Protein AF-A0A9E4LGR1-F1 (afdb_monomer)

Solvent-accessible surface area (backbone atoms only — not comparable to full-atom values): 6798 Å² total; per-residue (Å²): 139,88,66,100,56,75,42,82,87,77,66,43,72,43,82,74,57,92,79,42,51,74,74,37,72,34,49,77,89,37,69,45,76,58,44,99,43,90,96,48,75,57,102,74,43,55,73,42,70,34,47,78,22,26,37,26,35,36,32,76,54,94,96,46,70,49,79,48,68,36,47,68,55,35,79,37,72,41,78,46,78,51,99,92,46,75,50,53,37,17,50,62,18,87,78,15,70,40,26,60,59,54,52,49,55,51,52,51,64,64,74,108

Structure (mmCIF, N/CA/C/O backbone):
data_AF-A0A9E4LGR1-F1
#
_entry.id   AF-A0A9E4LGR1-F1
#
loop_
_atom_site.group_PDB
_atom_site.id
_atom_site.type_symbol
_atom_site.label_atom_id
_atom_site.label_alt_id
_atom_site.label_comp_id
_atom_site.label_asym_id
_atom_site.label_entity_id
_atom_site.label_seq_id
_atom_site.pdbx_PDB_ins_code
_atom_site.Cartn_x
_atom_site.Cartn_y
_atom_site.Cartn_z
_atom_site.occupancy
_atom_site.B_iso_or_equiv
_atom_site.auth_seq_id
_atom_site.auth_comp_id
_atom_site.auth_asym_id
_atom_site.auth_atom_id
_atom_site.pdbx_PDB_model_num
ATOM 1 N N . MET A 1 1 ? -7.206 10.913 8.933 1.00 50.84 1 MET A N 1
ATOM 2 C CA . MET A 1 1 ? -6.442 10.559 7.715 1.00 50.84 1 MET A CA 1
ATOM 3 C C . MET A 1 1 ? -6.818 11.508 6.583 1.00 50.84 1 MET A C 1
ATOM 5 O O . MET A 1 1 ? -7.869 11.333 5.983 1.00 50.84 1 MET A O 1
ATOM 9 N N . ARG A 1 2 ? -6.007 12.535 6.312 1.00 48.03 2 ARG A N 1
ATOM 10 C CA . ARG A 1 2 ? -6.122 13.346 5.090 1.00 48.03 2 ARG A CA 1
ATOM 11 C C . ARG A 1 2 ? -4.715 13.433 4.496 1.00 48.03 2 ARG A C 1
ATOM 13 O O . ARG A 1 2 ? -3.835 14.037 5.097 1.00 48.03 2 ARG A O 1
ATOM 20 N N . SER A 1 3 ? -4.494 12.713 3.404 1.00 57.88 3 SER A N 1
ATOM 21 C CA . SER A 1 3 ? -3.273 12.754 2.600 1.00 57.88 3 SER A CA 1
ATOM 22 C C . SER A 1 3 ? -3.703 13.239 1.224 1.00 57.88 3 SER A C 1
ATOM 24 O O . SER A 1 3 ? -4.625 12.658 0.655 1.00 57.88 3 SER A O 1
ATOM 26 N N . ASP A 1 4 ? -3.100 14.316 0.724 1.00 74.62 4 ASP A N 1
ATOM 27 C CA . ASP A 1 4 ? -3.551 14.965 -0.515 1.00 74.62 4 ASP A CA 1
ATOM 28 C C . ASP A 1 4 ? -3.328 14.075 -1.755 1.00 74.62 4 ASP A C 1
ATOM 30 O O . ASP A 1 4 ? -4.022 14.220 -2.756 1.00 74.62 4 ASP A O 1
ATOM 34 N N . SER A 1 5 ? -2.421 13.093 -1.660 1.00 87.69 5 SER A N 1
ATOM 35 C CA . SER A 1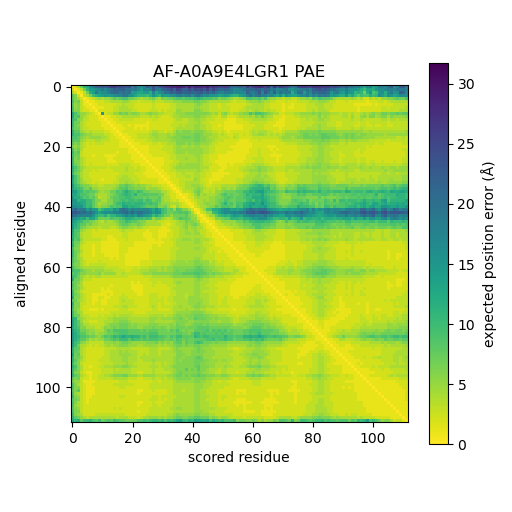 5 ? -2.286 11.957 -2.582 1.00 87.69 5 SER A CA 1
ATOM 36 C C . SER A 1 5 ? -1.347 10.905 -1.985 1.00 87.69 5 SER A C 1
ATOM 38 O O . SER A 1 5 ? -0.343 11.271 -1.379 1.00 87.69 5 SER A O 1
ATOM 40 N N . ILE A 1 6 ? -1.606 9.614 -2.190 1.00 91.69 6 ILE A N 1
ATOM 41 C CA . ILE A 1 6 ? -0.663 8.524 -1.872 1.00 91.69 6 ILE A CA 1
ATOM 42 C C . ILE A 1 6 ? -0.174 7.872 -3.164 1.00 91.69 6 ILE A C 1
ATOM 44 O O . ILE A 1 6 ? -0.875 7.908 -4.175 1.00 91.69 6 ILE A O 1
ATOM 48 N N . TYR A 1 7 ? 1.023 7.289 -3.137 1.00 94.00 7 TYR A N 1
ATOM 49 C CA . TYR A 1 7 ? 1.625 6.658 -4.307 1.00 94.00 7 TYR A CA 1
ATOM 50 C C . T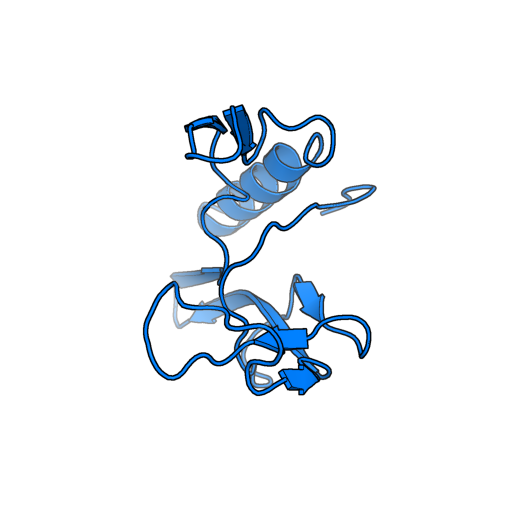YR A 1 7 ? 1.965 5.200 -4.026 1.00 94.00 7 TYR A C 1
ATOM 52 O O . TYR A 1 7 ? 2.631 4.883 -3.039 1.00 94.00 7 TYR A O 1
ATOM 60 N N . SER A 1 8 ? 1.520 4.325 -4.917 1.00 93.69 8 SER A N 1
ATOM 61 C CA . SER A 1 8 ? 1.894 2.916 -4.926 1.00 93.69 8 SER A CA 1
ATOM 62 C C . SER A 1 8 ? 2.826 2.625 -6.098 1.00 93.69 8 SER A C 1
ATOM 64 O O . SER A 1 8 ? 2.975 3.445 -7.003 1.00 93.69 8 SER A O 1
ATOM 66 N N . PHE A 1 9 ? 3.487 1.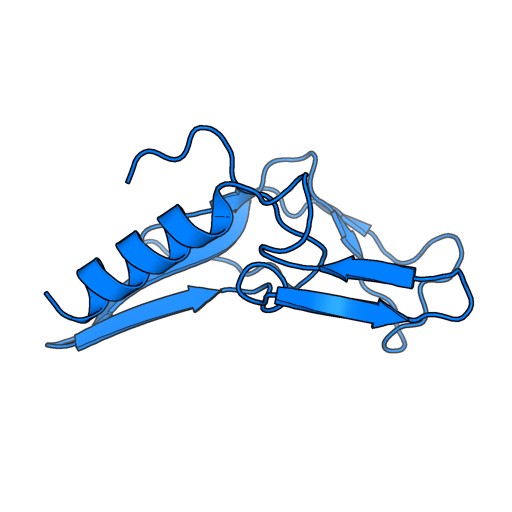476 -6.057 1.00 91.88 9 PHE A N 1
ATOM 67 C CA . PHE A 1 9 ? 4.488 1.083 -7.039 1.00 91.88 9 PHE A CA 1
ATOM 68 C C . PHE A 1 9 ? 3.948 -0.066 -7.889 1.00 91.88 9 PHE A C 1
ATOM 70 O O . PHE A 1 9 ? 3.577 0.133 -9.041 1.00 91.88 9 PHE A O 1
ATOM 77 N N . THR A 1 10 ? 3.875 -1.250 -7.299 1.00 88.00 10 THR A N 1
ATOM 78 C CA . THR A 1 10 ? 3.451 -2.507 -7.911 1.00 88.00 10 THR A CA 1
ATOM 79 C C . THR A 1 10 ? 2.584 -3.255 -6.898 1.00 88.00 10 THR A C 1
ATOM 81 O O . THR A 1 10 ? 1.487 -2.798 -6.578 1.00 88.00 10 THR A O 1
ATOM 84 N N . GLY A 1 11 ? 3.105 -4.345 -6.337 1.00 92.06 11 GLY A N 1
ATOM 85 C CA . GLY A 1 11 ? 2.518 -5.078 -5.239 1.00 92.06 11 GLY A CA 1
ATOM 86 C C . GLY A 1 11 ? 1.372 -5.962 -5.691 1.00 92.06 11 GLY A C 1
ATOM 87 O O . GLY A 1 11 ? 1.189 -6.263 -6.869 1.00 92.06 11 GLY A O 1
ATOM 88 N N . GLN A 1 12 ? 0.616 -6.397 -4.701 1.00 93.88 12 GLN A N 1
ATOM 89 C CA . GLN A 1 12 ? -0.546 -7.246 -4.847 1.00 93.88 12 GLN A CA 1
ATOM 90 C C . GLN A 1 12 ? -1.801 -6.442 -4.528 1.00 93.88 12 GLN A C 1
ATOM 92 O O . GLN A 1 12 ? -1.781 -5.501 -3.730 1.00 93.88 12 GLN A O 1
ATOM 97 N N . ALA A 1 13 ? -2.895 -6.842 -5.152 1.00 95.56 13 ALA A N 1
ATOM 98 C CA . ALA A 1 13 ? -4.234 -6.436 -4.778 1.00 95.56 13 ALA A CA 1
ATOM 99 C C . ALA A 1 13 ? -4.969 -7.656 -4.215 1.00 95.56 13 ALA A C 1
ATOM 101 O O . ALA A 1 13 ? -4.602 -8.798 -4.494 1.00 95.56 13 ALA A O 1
ATOM 102 N N . PHE A 1 14 ? -5.982 -7.414 -3.396 1.00 96.12 14 PHE A N 1
ATOM 103 C CA . PHE A 1 14 ? -6.780 -8.458 -2.771 1.00 96.12 14 PHE A CA 1
ATOM 104 C C . PHE A 1 14 ? -8.241 -8.035 -2.663 1.00 96.12 14 PHE A C 1
ATOM 106 O O . PHE A 1 14 ? -8.568 -6.851 -2.541 1.00 96.12 14 PHE A O 1
ATOM 113 N N . GLU A 1 15 ? -9.125 -9.025 -2.684 1.00 95.62 15 GLU A N 1
ATOM 114 C CA . GLU A 1 15 ? -10.536 -8.826 -2.385 1.00 95.62 15 GLU A CA 1
ATOM 115 C C . GLU A 1 15 ? -10.730 -8.529 -0.898 1.0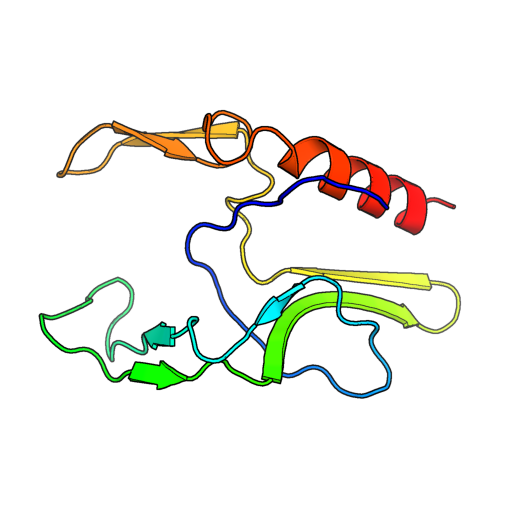0 95.62 15 GLU A C 1
ATOM 117 O O . GLU A 1 15 ? -10.087 -9.115 -0.022 1.00 95.62 15 GLU A O 1
ATOM 122 N N . VAL A 1 16 ? -11.638 -7.602 -0.611 1.00 94.88 16 VAL A N 1
ATOM 123 C CA . VAL A 1 16 ? -11.950 -7.158 0.746 1.00 94.88 16 VAL A CA 1
ATOM 124 C C . VAL A 1 16 ? -13.423 -7.422 0.999 1.00 94.88 16 VAL A C 1
ATOM 126 O O . VAL A 1 16 ? -14.269 -6.957 0.244 1.00 94.88 16 VAL A O 1
ATOM 129 N N . ASN A 1 17 ? -13.732 -8.171 2.058 1.00 93.38 17 ASN A N 1
ATOM 130 C CA . ASN A 1 17 ? -15.112 -8.361 2.502 1.00 93.38 17 ASN A CA 1
ATOM 131 C C . ASN A 1 17 ? -15.556 -7.245 3.461 1.00 93.38 17 ASN A C 1
ATOM 133 O O . ASN A 1 17 ? -14.733 -6.489 3.979 1.00 93.38 17 ASN A O 1
ATOM 137 N N . ASP A 1 18 ? -16.854 -7.200 3.764 1.00 94.25 18 ASP A N 1
ATOM 138 C CA . ASP A 1 18 ? -17.480 -6.143 4.576 1.00 94.25 18 ASP A CA 1
ATOM 139 C C . ASP A 1 18 ? -16.937 -6.026 6.008 1.00 94.25 18 ASP A C 1
ATOM 141 O O . ASP A 1 18 ? -17.184 -5.037 6.698 1.00 94.25 18 ASP A O 1
ATOM 145 N N . ALA A 1 19 ? -16.189 -7.023 6.486 1.00 95.50 19 ALA A N 1
ATOM 146 C CA . ALA A 1 19 ? -15.588 -6.969 7.811 1.00 95.50 19 ALA A CA 1
ATOM 147 C C . ALA A 1 19 ? -14.350 -6.056 7.871 1.00 95.50 19 ALA A C 1
ATOM 149 O O . ALA A 1 19 ? -13.882 -5.731 8.963 1.00 95.50 19 ALA A O 1
ATOM 150 N N . PHE A 1 20 ? -13.804 -5.667 6.719 1.00 96.62 20 PHE A N 1
ATOM 151 C CA . PHE A 1 20 ? -12.643 -4.799 6.597 1.00 96.62 20 PHE A CA 1
ATOM 152 C C . PHE A 1 20 ? -13.039 -3.437 6.035 1.00 96.62 20 PHE A C 1
ATOM 154 O O . PHE A 1 20 ? -13.769 -3.319 5.054 1.00 96.62 20 PHE A O 1
ATOM 161 N N . ARG A 1 21 ? -12.473 -2.381 6.615 1.00 96.62 21 ARG A N 1
ATOM 162 C CA . ARG A 1 21 ? -12.537 -1.047 6.029 1.00 96.62 21 ARG A CA 1
ATOM 163 C C . ARG A 1 21 ? -11.457 -0.925 4.960 1.00 96.62 21 ARG A C 1
ATOM 165 O O . ARG A 1 21 ? -10.264 -0.968 5.265 1.00 96.62 21 ARG A O 1
ATOM 172 N N . ASN A 1 22 ? -11.886 -0.718 3.720 1.00 95.81 22 ASN A N 1
ATOM 173 C CA . ASN A 1 22 ? -10.997 -0.459 2.593 1.00 95.81 22 ASN A CA 1
ATOM 174 C C . ASN A 1 22 ? -10.345 0.933 2.727 1.00 95.81 22 ASN A C 1
ATOM 176 O O . ASN A 1 22 ? -11.031 1.929 2.968 1.00 95.81 22 ASN A O 1
ATOM 180 N N . ILE A 1 23 ? -9.018 0.997 2.612 1.00 95.62 23 ILE A N 1
ATOM 181 C CA . ILE A 1 23 ? -8.217 2.228 2.691 1.00 95.62 23 ILE A CA 1
ATOM 182 C C . ILE A 1 23 ? -7.708 2.653 1.313 1.00 95.62 23 ILE A C 1
ATOM 184 O O . ILE A 1 23 ? -7.591 3.851 1.059 1.00 95.62 23 ILE A O 1
ATOM 188 N N . MET A 1 24 ? -7.432 1.697 0.425 1.00 94.88 24 MET A N 1
ATOM 189 C CA . MET A 1 24 ? -6.959 1.961 -0.934 1.00 94.88 24 MET A CA 1
ATOM 190 C C . MET A 1 24 ? -7.731 1.106 -1.953 1.00 94.88 24 MET A C 1
ATOM 192 O O . MET A 1 24 ? -7.192 0.109 -2.440 1.00 94.88 24 MET A O 1
ATOM 196 N N . PRO A 1 25 ? -9.000 1.458 -2.246 1.00 95.44 25 PRO A N 1
ATOM 197 C CA . PRO A 1 25 ? -9.777 0.798 -3.288 1.00 95.44 25 PRO A CA 1
ATOM 198 C C . PRO A 1 25 ? -9.175 1.080 -4.664 1.00 95.44 25 PRO A C 1
ATOM 200 O O . PRO A 1 25 ? -8.690 2.185 -4.923 1.00 95.44 25 PRO A O 1
ATOM 203 N N . LEU A 1 26 ? -9.236 0.085 -5.540 1.00 95.38 26 LEU A N 1
ATOM 204 C CA . LEU A 1 26 ? -8.752 0.173 -6.911 1.00 95.38 26 LEU A CA 1
ATOM 205 C C . LEU A 1 26 ? -9.941 0.296 -7.876 1.00 95.38 26 LEU A C 1
ATOM 207 O O . LEU A 1 26 ? -10.954 -0.388 -7.718 1.00 95.38 26 LEU A O 1
ATOM 211 N N . ASP A 1 27 ? -9.820 1.200 -8.849 1.00 94.69 27 ASP A N 1
ATOM 212 C CA . ASP A 1 27 ? -10.789 1.408 -9.933 1.00 94.69 27 ASP A CA 1
ATOM 213 C C . ASP A 1 27 ? -10.348 0.691 -11.224 1.00 94.69 27 ASP A C 1
ATOM 215 O O . ASP A 1 27 ? -9.320 0.007 -11.260 1.00 94.69 27 ASP A O 1
ATOM 219 N N . GLU A 1 28 ? -11.107 0.846 -12.312 1.00 93.50 28 GLU A N 1
ATOM 220 C CA . GLU A 1 28 ? -10.797 0.206 -1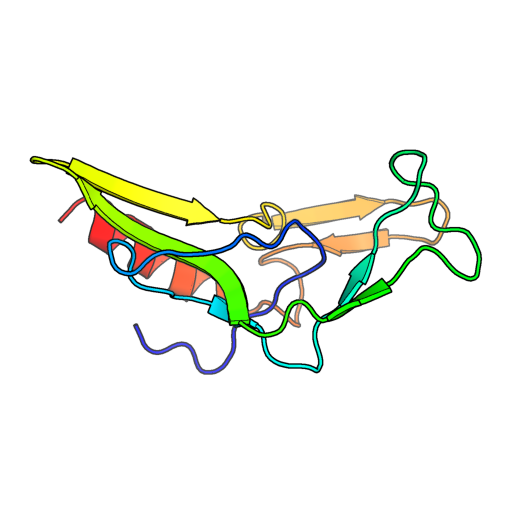3.596 1.00 93.50 28 GLU A CA 1
ATOM 221 C C . GLU A 1 28 ? -9.449 0.604 -14.224 1.00 93.50 28 GLU A C 1
ATOM 223 O O . GLU A 1 28 ? -9.004 -0.058 -15.164 1.00 93.50 28 GLU A O 1
ATOM 228 N N . LYS A 1 29 ? -8.774 1.650 -13.724 1.00 93.56 29 LYS A N 1
ATOM 229 C CA . LYS A 1 29 ? -7.456 2.072 -14.226 1.00 93.56 29 LYS A CA 1
ATOM 230 C C . LYS A 1 29 ? -6.329 1.183 -13.706 1.00 93.56 29 LYS A C 1
ATOM 232 O O . LYS A 1 29 ? -5.219 1.246 -14.235 1.00 93.56 29 LYS A O 1
ATOM 237 N N . TRP A 1 30 ? -6.599 0.370 -12.687 1.00 94.38 30 TRP A N 1
ATOM 238 C CA . TRP A 1 30 ? -5.640 -0.564 -12.111 1.00 94.38 30 TRP A CA 1
ATOM 239 C C . TRP A 1 30 ? -5.792 -1.949 -12.732 1.00 94.38 30 TRP A C 1
ATOM 241 O O . TRP A 1 30 ? -6.891 -2.498 -12.840 1.00 94.38 30 TRP A O 1
ATOM 251 N N . LEU A 1 31 ? -4.657 -2.526 -13.122 1.00 93.12 31 LEU A N 1
ATOM 252 C CA . LEU A 1 31 ? -4.582 -3.839 -13.750 1.00 93.12 31 LEU A CA 1
ATOM 253 C C . LEU A 1 31 ? -3.733 -4.777 -12.892 1.00 93.12 31 LEU A C 1
ATOM 255 O O . LEU A 1 31 ? -2.621 -4.418 -12.506 1.00 93.12 31 LEU A O 1
ATOM 259 N N . SER A 1 32 ? -4.240 -5.985 -12.650 1.00 91.81 32 SER A N 1
ATOM 260 C CA . SER A 1 32 ? -3.433 -7.111 -12.180 1.00 91.81 32 SER A CA 1
ATOM 261 C C . SER A 1 32 ? -2.726 -7.728 -13.382 1.00 91.81 32 SER A C 1
ATOM 263 O O . SER A 1 32 ? -3.378 -8.061 -14.375 1.00 91.81 32 SER A O 1
ATOM 265 N N . LEU A 1 33 ? -1.400 -7.837 -13.309 1.00 90.62 33 LEU A N 1
ATOM 266 C CA . LEU A 1 33 ? -0.589 -8.543 -14.298 1.00 90.62 33 LEU A CA 1
ATOM 267 C C . LEU A 1 33 ? -0.200 -9.896 -13.709 1.00 90.62 33 LEU A C 1
ATOM 269 O O . LEU A 1 33 ? 0.500 -9.939 -12.697 1.00 90.62 33 LEU A O 1
ATOM 273 N N . GLU A 1 34 ? -0.614 -10.983 -14.355 1.00 85.44 34 GLU A N 1
ATOM 274 C CA . GLU A 1 34 ? -0.428 -12.343 -13.835 1.00 85.44 34 GLU A CA 1
ATOM 275 C C . GLU A 1 34 ? 0.488 -13.164 -14.751 1.00 85.44 34 GLU A C 1
ATOM 277 O O . GLU A 1 34 ? 0.011 -13.942 -15.581 1.00 85.44 34 GLU A O 1
ATOM 282 N N . PRO A 1 35 ? 1.818 -12.975 -14.664 1.00 83.75 35 PRO A N 1
ATOM 283 C CA . PRO A 1 35 ? 2.752 -13.789 -15.424 1.00 83.75 35 PRO A CA 1
ATOM 284 C C . PRO A 1 35 ? 2.779 -15.230 -14.893 1.00 83.75 35 PRO A C 1
ATOM 286 O O . PRO A 1 35 ? 2.663 -15.469 -13.692 1.00 83.75 35 PRO A O 1
ATOM 289 N N . ASP A 1 36 ? 3.014 -16.193 -15.787 1.00 81.38 36 ASP A N 1
ATOM 290 C CA . ASP A 1 36 ? 3.170 -17.615 -15.433 1.00 81.38 36 ASP A CA 1
ATOM 291 C C . ASP A 1 36 ? 4.444 -17.903 -14.614 1.00 81.38 36 ASP A C 1
ATOM 293 O O . ASP A 1 36 ? 4.554 -18.921 -13.932 1.00 81.38 36 ASP A O 1
ATOM 297 N N . THR A 1 37 ? 5.407 -16.986 -14.678 1.00 83.44 37 THR A N 1
ATOM 298 C CA . THR A 1 37 ? 6.714 -17.066 -14.043 1.00 83.44 37 THR A CA 1
ATOM 299 C C . THR A 1 37 ? 6.978 -15.748 -13.327 1.00 83.44 37 THR A C 1
ATOM 301 O O . THR A 1 37 ? 6.882 -14.676 -13.930 1.00 83.44 37 THR A O 1
ATOM 304 N N . ALA A 1 38 ? 7.351 -15.811 -12.047 1.00 80.62 38 ALA A N 1
ATOM 305 C CA . ALA A 1 38 ? 7.650 -14.620 -11.255 1.00 80.62 38 ALA A CA 1
ATOM 306 C C . ALA A 1 38 ? 8.666 -13.712 -11.971 1.00 80.62 38 ALA A C 1
ATOM 308 O O . ALA A 1 38 ? 9.678 -14.188 -12.485 1.00 80.62 38 ALA A O 1
ATOM 309 N N . TRP A 1 39 ? 8.382 -12.406 -11.994 1.00 73.44 39 TRP A N 1
ATOM 310 C CA . TRP A 1 39 ? 9.224 -11.368 -12.609 1.00 73.44 39 TRP A CA 1
ATOM 311 C C . TRP A 1 39 ? 9.417 -11.471 -14.131 1.00 73.44 39 TRP A C 1
ATOM 313 O O . TRP A 1 39 ? 10.165 -10.680 -14.704 1.00 73.44 39 TRP A O 1
ATOM 323 N N . ARG A 1 40 ? 8.712 -12.384 -14.814 1.00 78.12 40 ARG A N 1
ATOM 324 C CA . ARG A 1 40 ? 8.702 -12.482 -16.278 1.00 78.12 40 ARG A CA 1
ATOM 325 C C . ARG A 1 40 ? 7.427 -11.865 -16.843 1.00 78.12 40 ARG A C 1
ATOM 327 O O . ARG A 1 40 ? 6.499 -12.558 -17.246 1.00 78.12 40 ARG A O 1
ATOM 334 N N . PHE A 1 41 ? 7.415 -10.544 -16.926 1.00 72.75 41 PHE A N 1
ATOM 335 C CA . PHE A 1 41 ? 6.405 -9.827 -17.695 1.00 72.75 41 PHE A CA 1
ATOM 336 C C . PHE A 1 41 ? 6.850 -9.836 -19.163 1.00 72.75 41 PHE A C 1
ATOM 338 O O . PHE A 1 41 ? 7.665 -9.024 -19.593 1.00 72.75 41 PHE A O 1
ATOM 345 N N . ASN A 1 42 ? 6.387 -10.832 -19.916 1.00 68.06 42 ASN A N 1
ATOM 346 C CA . ASN A 1 42 ? 6.475 -10.865 -21.378 1.00 68.06 42 ASN A CA 1
ATOM 347 C C . ASN A 1 42 ? 5.708 -9.669 -21.991 1.00 68.06 42 ASN A C 1
ATOM 349 O O . ASN A 1 42 ? 5.163 -8.840 -21.269 1.00 68.06 42 ASN A O 1
ATOM 353 N N . SER A 1 43 ? 5.686 -9.507 -23.319 1.00 67.25 43 SER A N 1
ATOM 354 C CA . SER A 1 43 ? 5.046 -8.322 -23.927 1.00 67.25 43 SER A CA 1
ATOM 355 C C . SER A 1 43 ? 3.555 -8.194 -23.571 1.00 67.25 43 SER A C 1
ATOM 357 O O . SER A 1 43 ? 3.029 -7.083 -23.503 1.00 67.25 43 SER A O 1
ATOM 359 N N . GLU A 1 44 ? 2.884 -9.316 -23.294 1.00 74.06 44 GLU A N 1
ATOM 360 C CA . GLU A 1 44 ? 1.448 -9.373 -23.010 1.00 74.06 44 GLU A CA 1
ATOM 361 C C . GLU A 1 44 ? 1.121 -10.426 -21.931 1.00 74.06 44 GLU A C 1
ATOM 363 O O . GLU A 1 44 ? 0.544 -11.466 -22.248 1.00 74.06 44 GLU A O 1
ATOM 368 N N . PRO A 1 45 ? 1.482 -10.210 -20.649 1.00 79.00 45 PRO A N 1
ATOM 369 C CA . PRO A 1 45 ? 0.997 -11.076 -19.581 1.00 79.00 45 PRO A CA 1
ATOM 370 C C . PRO A 1 45 ? -0.532 -10.946 -19.492 1.00 79.00 45 PRO A C 1
ATOM 372 O O . PRO A 1 45 ? -1.050 -9.857 -19.781 1.00 79.00 45 PRO A O 1
ATOM 375 N N . PRO A 1 46 ? -1.258 -11.999 -19.070 1.00 84.94 46 PRO A N 1
ATOM 376 C CA . PRO A 1 46 ? -2.673 -11.896 -18.736 1.00 84.94 46 PRO A CA 1
ATOM 377 C C . PRO A 1 46 ? -2.935 -10.678 -17.848 1.00 84.94 46 PRO A C 1
ATOM 379 O O . PRO A 1 46 ? -2.219 -10.440 -16.870 1.00 84.94 46 PRO A O 1
ATOM 382 N N . ARG A 1 47 ? -3.935 -9.879 -18.234 1.00 88.31 47 ARG A N 1
ATOM 383 C CA . ARG A 1 47 ? -4.321 -8.659 -17.525 1.00 88.31 47 ARG A CA 1
ATOM 384 C C . ARG A 1 47 ? -5.767 -8.766 -17.103 1.00 88.31 47 ARG A C 1
ATOM 386 O O . ARG A 1 47 ? -6.635 -9.017 -17.938 1.00 88.31 47 ARG A O 1
ATOM 393 N N . PHE A 1 48 ? -6.018 -8.490 -15.836 1.00 90.25 48 PHE A N 1
ATOM 394 C CA . PHE A 1 48 ? -7.365 -8.410 -15.293 1.00 90.25 48 PHE A CA 1
ATOM 395 C C . PHE A 1 48 ? -7.564 -7.040 -14.669 1.00 90.25 48 PHE A C 1
ATOM 397 O O . PHE A 1 48 ? -6.626 -6.451 -14.130 1.00 90.25 48 PHE A O 1
ATOM 404 N N . SER A 1 49 ? -8.781 -6.512 -14.761 1.00 94.31 49 SER A N 1
ATOM 405 C CA . SER A 1 49 ? -9.112 -5.310 -14.006 1.00 94.31 49 SER A CA 1
ATOM 406 C C . SER A 1 49 ? -9.064 -5.642 -12.519 1.00 94.31 49 SER A C 1
ATOM 408 O O . SER A 1 49 ? -9.685 -6.611 -12.092 1.00 94.31 49 SER A O 1
ATOM 410 N N . ALA A 1 50 ? -8.353 -4.827 -11.742 1.00 95.50 50 ALA A N 1
ATOM 411 C CA . ALA A 1 50 ? -8.368 -4.906 -10.284 1.00 95.50 50 ALA A CA 1
ATOM 412 C C . ALA A 1 50 ? -9.520 -4.077 -9.680 1.00 95.50 50 ALA A C 1
ATOM 414 O O . ALA A 1 50 ? -9.518 -3.791 -8.483 1.00 95.50 50 ALA A O 1
ATOM 415 N N . SER A 1 51 ? -10.487 -3.647 -10.501 1.00 96.38 51 SER A N 1
ATOM 416 C CA . SER A 1 51 ? -11.619 -2.846 -10.041 1.00 96.38 51 SER A CA 1
ATOM 417 C C . SER A 1 51 ? -12.417 -3.591 -8.973 1.00 96.38 51 SER A C 1
ATOM 419 O O . SER A 1 51 ? -12.755 -4.764 -9.130 1.00 96.38 51 SER A O 1
ATOM 421 N N . GLY A 1 52 ? -12.703 -2.905 -7.867 1.00 94.81 52 GLY A N 1
ATOM 422 C CA . GLY A 1 52 ? -13.386 -3.483 -6.708 1.00 94.81 52 GLY A CA 1
ATOM 423 C C . GLY A 1 52 ? -12.465 -4.215 -5.728 1.00 94.81 52 GLY A C 1
ATOM 424 O O . GLY A 1 52 ? -12.909 -4.567 -4.635 1.00 94.81 52 GLY A O 1
ATOM 425 N N . TRP A 1 53 ? -11.185 -4.400 -6.058 1.00 96.94 53 TRP A N 1
ATOM 426 C CA . TRP A 1 53 ? -10.184 -4.909 -5.120 1.00 96.94 53 TRP A CA 1
ATOM 427 C C . TRP A 1 53 ? -9.557 -3.763 -4.315 1.00 96.94 53 TRP A C 1
ATOM 429 O O . TRP A 1 53 ? -9.876 -2.579 -4.481 1.00 96.94 53 TRP A O 1
ATOM 439 N N . SER A 1 54 ? -8.666 -4.113 -3.393 1.00 97.12 54 SER A N 1
ATOM 440 C CA . SER A 1 54 ? -7.920 -3.166 -2.573 1.00 97.12 54 SER A CA 1
ATOM 441 C C . SER A 1 54 ? -6.441 -3.502 -2.536 1.00 97.12 54 SER A C 1
ATOM 443 O O . SER A 1 54 ? -6.049 -4.659 -2.659 1.00 97.12 54 SER A O 1
ATOM 445 N N . GLN A 1 55 ? -5.622 -2.485 -2.288 1.00 96.62 55 GLN A N 1
ATOM 446 C CA . GLN A 1 55 ? -4.221 -2.662 -1.919 1.00 96.62 55 GLN A CA 1
ATOM 447 C C . GLN A 1 55 ? -3.956 -2.412 -0.424 1.00 96.62 55 GLN A C 1
ATOM 449 O O . GLN A 1 55 ? -2.859 -2.688 0.062 1.00 96.62 55 GLN A O 1
ATOM 454 N N . GLY A 1 56 ? -4.945 -1.905 0.318 1.00 97.06 56 GLY A N 1
ATOM 455 C CA . GLY A 1 56 ? -4.804 -1.542 1.724 1.00 97.06 56 GLY A CA 1
ATOM 456 C C . GLY A 1 56 ? -6.133 -1.613 2.467 1.00 97.06 56 GLY A C 1
ATOM 457 O O . GLY A 1 56 ? -7.096 -0.951 2.077 1.00 97.06 56 GLY A O 1
ATOM 458 N N . ALA A 1 57 ? -6.188 -2.369 3.560 1.00 97.81 57 ALA A N 1
ATOM 459 C CA . ALA A 1 57 ? -7.393 -2.532 4.368 1.00 97.81 57 ALA A CA 1
ATOM 460 C C . ALA A 1 57 ? -7.071 -2.643 5.861 1.00 97.81 57 ALA A C 1
ATOM 462 O O . ALA A 1 57 ? -5.999 -3.106 6.255 1.00 97.81 57 ALA A O 1
ATOM 463 N N . VAL A 1 58 ? -8.020 -2.230 6.703 1.00 97.69 58 VAL A N 1
ATOM 464 C CA . VAL A 1 58 ? -7.896 -2.296 8.165 1.00 97.69 58 VAL A CA 1
ATOM 465 C C . VAL A 1 58 ? -9.133 -2.908 8.803 1.00 97.69 58 VAL A C 1
ATOM 467 O O . VAL A 1 58 ? -10.236 -2.807 8.263 1.00 97.69 58 VAL A O 1
ATOM 470 N N . ARG A 1 59 ? -8.965 -3.538 9.964 1.00 97.06 59 ARG A N 1
ATOM 471 C CA . ARG A 1 59 ? -10.069 -4.134 10.723 1.00 97.06 59 ARG A CA 1
ATOM 472 C C . ARG A 1 59 ? -9.738 -4.264 12.202 1.00 97.06 59 ARG A C 1
ATOM 474 O O . ARG A 1 59 ? -8.622 -4.623 12.561 1.00 97.06 59 ARG A O 1
ATOM 481 N N . GLU A 1 60 ? -10.741 -4.078 13.049 1.00 97.12 60 GLU A N 1
ATOM 482 C CA . GLU A 1 60 ? -10.709 -4.555 14.433 1.00 97.12 60 GLU A CA 1
ATOM 483 C C . GLU A 1 60 ? -11.081 -6.045 14.487 1.00 97.12 60 GLU A C 1
ATOM 485 O O . GLU A 1 60 ? -12.085 -6.485 13.914 1.00 97.12 60 GLU A O 1
ATOM 490 N N . TYR A 1 61 ? -10.254 -6.846 15.155 1.00 95.88 61 TYR A N 1
ATOM 491 C CA . TYR A 1 61 ? -10.445 -8.286 15.295 1.00 95.88 61 TYR A CA 1
ATOM 492 C C . TYR A 1 61 ? -10.334 -8.694 16.765 1.00 95.88 61 TYR A C 1
ATOM 494 O O . TYR A 1 61 ? -9.252 -8.707 17.358 1.00 95.88 61 TYR A O 1
ATOM 502 N N . GLY A 1 62 ? -11.476 -9.024 17.372 1.00 95.75 62 GLY A N 1
ATOM 503 C CA . GLY A 1 62 ? -11.557 -9.267 18.809 1.00 95.75 62 GLY A CA 1
ATOM 504 C C . GLY A 1 62 ? -11.193 -8.004 19.593 1.00 95.75 62 GLY A C 1
ATOM 505 O O . GLY A 1 62 ? -11.896 -7.007 19.505 1.00 95.75 62 GLY A O 1
ATOM 506 N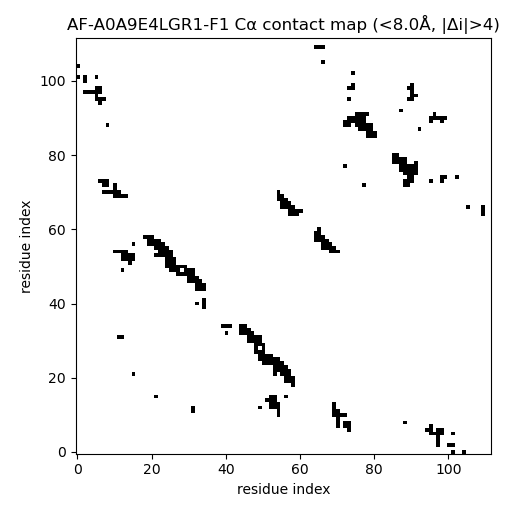 N . LYS A 1 63 ? -10.095 -8.058 20.356 1.00 95.44 63 LYS A N 1
ATOM 507 C CA . LYS A 1 63 ? -9.539 -6.907 21.097 1.00 95.44 63 LYS A CA 1
ATOM 508 C C . LYS A 1 63 ? -8.358 -6.237 20.383 1.00 95.44 63 LYS A C 1
ATOM 510 O O . LYS A 1 63 ? -7.730 -5.357 20.956 1.00 95.44 63 LYS A O 1
ATOM 515 N N . GLY A 1 64 ? -7.999 -6.722 19.196 1.00 96.62 64 GLY A N 1
ATOM 516 C CA . GLY A 1 64 ? -6.848 -6.254 18.436 1.00 96.62 64 GLY A CA 1
ATOM 517 C C . GLY A 1 64 ? -7.247 -5.502 17.174 1.00 96.62 64 GLY A C 1
ATOM 518 O O . GLY A 1 64 ? -8.415 -5.447 16.788 1.00 96.62 64 GLY A O 1
ATOM 519 N N . LYS A 1 65 ? -6.232 -4.969 16.503 1.00 97.94 65 LYS A N 1
ATOM 520 C CA . LYS A 1 65 ? -6.337 -4.229 15.249 1.00 97.94 65 LYS A CA 1
ATOM 521 C C . LYS A 1 65 ? -5.421 -4.862 14.207 1.00 97.94 65 LYS A C 1
ATOM 523 O O . LYS A 1 65 ? -4.335 -5.332 14.536 1.00 97.94 65 LYS A O 1
ATOM 528 N N . VAL A 1 66 ? -5.873 -4.902 12.958 1.00 96.81 66 VAL A N 1
ATOM 529 C CA . VAL A 1 66 ? -5.153 -5.495 11.827 1.00 96.81 66 VAL A CA 1
ATOM 530 C C . VAL A 1 66 ? -5.078 -4.485 10.691 1.00 96.81 66 VAL A C 1
ATOM 532 O O . VAL A 1 66 ? -6.069 -3.841 10.351 1.00 96.81 66 VAL A O 1
ATOM 535 N N . ILE A 1 67 ? -3.892 -4.390 10.101 1.00 97.00 67 ILE A N 1
ATOM 536 C CA . ILE A 1 67 ? -3.549 -3.585 8.930 1.00 97.00 67 ILE A CA 1
ATOM 537 C C . ILE A 1 67 ? -2.998 -4.549 7.876 1.00 97.00 67 ILE A C 1
ATOM 539 O O . ILE A 1 67 ? -2.047 -5.273 8.165 1.00 97.00 67 ILE A O 1
ATOM 543 N N . LEU A 1 68 ? -3.585 -4.580 6.676 1.00 96.12 68 LEU A N 1
ATOM 544 C CA . LEU A 1 68 ? -3.124 -5.405 5.551 1.00 96.12 68 LEU A CA 1
ATOM 545 C C . LEU A 1 68 ? -2.803 -4.542 4.343 1.00 96.12 68 LEU A C 1
ATOM 547 O O . LEU A 1 68 ? -3.658 -3.780 3.896 1.00 96.12 68 LEU A O 1
ATOM 551 N N . TRP A 1 69 ? -1.594 -4.693 3.809 1.00 96.81 69 TRP A N 1
ATOM 552 C CA . TRP A 1 69 ? -1.116 -3.961 2.642 1.00 96.81 69 TRP A CA 1
ATOM 553 C C . TRP A 1 69 ? -0.471 -4.905 1.637 1.00 96.81 69 TRP A C 1
ATOM 555 O O . TRP A 1 69 ? 0.328 -5.759 2.011 1.00 96.81 69 TRP A O 1
ATOM 565 N N . GLY A 1 70 ? -0.817 -4.726 0.364 1.00 96.00 70 GLY A N 1
ATOM 566 C CA . GLY A 1 70 ? -0.314 -5.550 -0.734 1.00 96.00 70 GLY A CA 1
ATOM 567 C C . GLY A 1 70 ? 0.958 -5.012 -1.395 1.00 96.00 70 GLY A C 1
ATOM 568 O O . GLY A 1 70 ? 1.571 -5.711 -2.191 1.00 96.00 70 GLY A O 1
ATOM 569 N N . GLU A 1 71 ? 1.393 -3.794 -1.072 1.00 95.50 71 GLU A N 1
ATOM 570 C CA . GLU A 1 71 ? 2.641 -3.209 -1.576 1.00 95.50 71 GLU A CA 1
ATOM 571 C C . GLU A 1 71 ? 3.525 -2.798 -0.399 1.00 95.50 71 GLU A C 1
ATOM 573 O O . GLU A 1 71 ? 3.160 -1.929 0.387 1.00 95.50 71 GLU A O 1
ATOM 578 N N . ALA A 1 72 ? 4.697 -3.418 -0.275 1.00 93.94 72 ALA A N 1
ATOM 579 C CA . ALA A 1 72 ? 5.6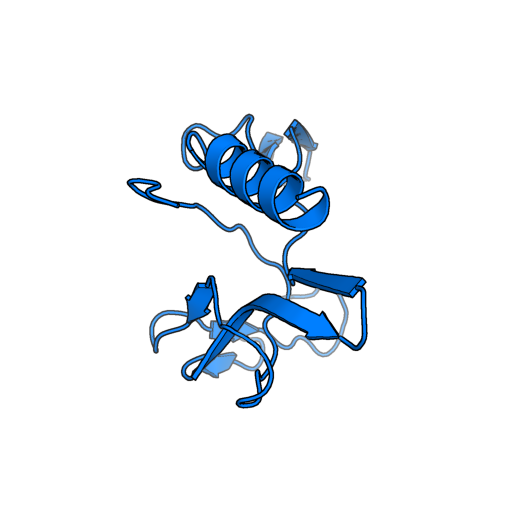45 -3.116 0.791 1.00 93.94 72 ALA A CA 1
ATOM 580 C C . ALA A 1 72 ? 6.504 -1.885 0.465 1.00 93.94 72 ALA A C 1
ATOM 582 O O . ALA A 1 72 ? 6.775 -1.069 1.348 1.00 93.94 72 ALA A O 1
ATOM 583 N N . ALA A 1 73 ? 6.903 -1.711 -0.800 1.00 94.25 73 ALA A N 1
ATOM 584 C CA . ALA A 1 73 ? 7.807 -0.657 -1.249 1.00 94.25 73 ALA A CA 1
ATOM 585 C C . ALA A 1 73 ? 7.282 0.741 -0.908 1.00 94.25 73 ALA A C 1
ATOM 587 O O . ALA A 1 73 ? 8.078 1.636 -0.617 1.00 94.25 73 ALA A O 1
ATOM 588 N N . MET A 1 74 ? 5.958 0.922 -0.864 1.00 94.62 74 MET A N 1
ATOM 589 C CA . MET A 1 74 ? 5.326 2.199 -0.535 1.00 94.62 74 MET A CA 1
ATOM 590 C C . MET A 1 74 ? 5.679 2.729 0.864 1.00 94.62 74 MET A C 1
ATOM 592 O O . MET A 1 74 ? 5.631 3.944 1.066 1.00 94.62 74 MET A O 1
ATOM 596 N N . PHE A 1 75 ? 6.076 1.851 1.792 1.00 95.31 75 PHE A N 1
ATOM 597 C CA . PHE A 1 75 ? 6.479 2.185 3.164 1.00 95.31 75 PHE A CA 1
ATOM 598 C C . PHE A 1 75 ? 7.983 2.045 3.410 1.00 95.31 75 PHE A C 1
ATOM 600 O O . PHE A 1 75 ? 8.433 1.985 4.552 1.00 95.31 75 PHE A O 1
ATOM 607 N N . THR A 1 76 ? 8.779 2.012 2.346 1.00 94.44 76 THR A N 1
ATOM 608 C CA . THR A 1 76 ? 10.240 1.963 2.446 1.00 94.44 76 THR A CA 1
ATOM 609 C C . THR A 1 76 ? 10.875 3.324 2.159 1.00 94.44 76 THR A C 1
ATOM 611 O O . THR A 1 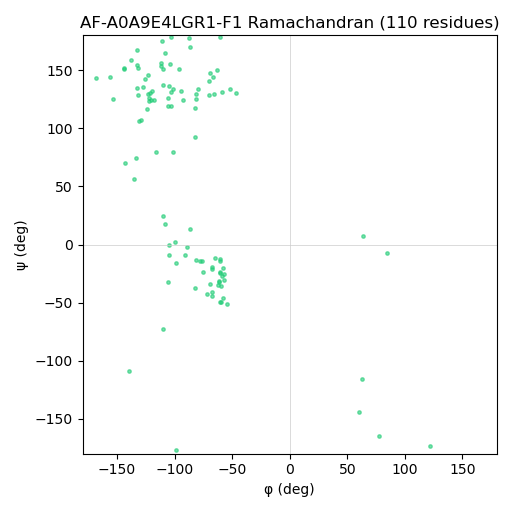76 ? 10.183 4.291 1.854 1.00 94.44 76 THR A O 1
ATOM 614 N N . ALA A 1 77 ? 12.202 3.407 2.244 1.00 94.25 77 ALA A N 1
ATOM 615 C CA . ALA A 1 77 ? 13.002 4.542 1.784 1.00 94.25 77 ALA A CA 1
ATOM 616 C C . ALA A 1 77 ? 14.229 4.013 1.020 1.00 94.25 77 ALA A C 1
ATOM 618 O O . ALA A 1 77 ? 15.372 4.244 1.408 1.00 94.25 77 ALA A O 1
ATOM 619 N N . GLN A 1 78 ? 13.986 3.215 -0.023 1.00 93.75 78 GLN A N 1
ATOM 620 C CA . GLN A 1 78 ? 15.039 2.485 -0.735 1.00 93.75 78 GLN A CA 1
ATOM 621 C C . GLN A 1 78 ? 15.515 3.229 -1.984 1.00 93.75 78 GLN A C 1
ATOM 623 O O . GLN A 1 78 ? 14.759 3.952 -2.637 1.00 93.75 78 GLN A O 1
ATOM 628 N N . VAL A 1 79 ? 16.779 3.007 -2.331 1.00 95.12 79 VAL A N 1
ATOM 629 C CA . VAL A 1 79 ? 17.319 3.264 -3.667 1.00 95.12 79 VAL A CA 1
ATOM 630 C C . VAL A 1 79 ? 17.498 1.898 -4.314 1.00 95.12 79 VAL A C 1
ATOM 632 O O . VAL A 1 79 ? 18.197 1.049 -3.770 1.00 95.12 79 VAL A O 1
ATOM 635 N N . VAL A 1 80 ? 16.803 1.666 -5.422 1.00 91.38 80 VAL A N 1
ATOM 636 C CA . VAL A 1 80 ? 16.770 0.381 -6.118 1.00 91.38 80 VAL A CA 1
ATOM 637 C C . VAL A 1 80 ? 17.603 0.500 -7.383 1.00 91.38 80 VAL A C 1
ATOM 639 O O . VAL A 1 80 ? 17.367 1.391 -8.198 1.00 91.38 80 VAL A O 1
ATOM 642 N N . GLU A 1 81 ? 18.565 -0.399 -7.542 1.00 93.81 81 GLU A N 1
ATOM 643 C CA . GLU A 1 81 ? 19.378 -0.531 -8.749 1.00 93.81 81 GLU A CA 1
ATOM 644 C C . GLU A 1 81 ? 18.886 -1.728 -9.563 1.00 93.81 81 GLU A C 1
ATOM 646 O O . GLU A 1 81 ? 18.665 -2.815 -9.030 1.00 93.81 81 GLU A O 1
ATOM 651 N N . THR A 1 82 ? 18.688 -1.512 -10.859 1.00 88.19 82 THR A N 1
ATOM 652 C CA . THR A 1 82 ? 18.237 -2.523 -11.821 1.00 88.19 82 THR A CA 1
ATOM 653 C C . THR A 1 82 ? 19.117 -2.466 -13.064 1.00 88.19 82 THR A C 1
ATOM 655 O O . THR A 1 82 ? 19.835 -1.487 -13.273 1.00 88.19 82 THR A O 1
ATOM 658 N N . GLU A 1 83 ? 19.027 -3.471 -13.936 1.00 88.88 83 GLU A N 1
ATOM 659 C CA . GLU A 1 83 ? 19.700 -3.439 -15.245 1.00 88.88 83 GLU A CA 1
ATOM 660 C C . GLU A 1 83 ? 19.276 -2.221 -16.088 1.00 88.88 83 GLU A C 1
ATOM 662 O O . GLU A 1 83 ? 20.028 -1.744 -16.933 1.00 88.88 83 GLU A O 1
ATOM 667 N N . GLN A 1 84 ? 18.079 -1.691 -15.830 1.00 87.00 84 GLN A N 1
ATOM 668 C CA . GLN A 1 84 ? 17.483 -0.540 -16.502 1.00 87.00 84 GLN A CA 1
ATOM 669 C C . GLN A 1 84 ? 17.839 0.802 -15.833 1.00 87.00 84 GLN A C 1
ATOM 671 O O . GLN A 1 84 ? 17.435 1.856 -16.326 1.00 87.00 84 GLN A O 1
ATOM 676 N N . GLY A 1 85 ? 18.595 0.779 -14.729 1.00 93.25 85 GLY A N 1
ATOM 677 C CA . GLY A 1 85 ? 19.064 1.959 -14.004 1.00 93.25 85 GLY A CA 1
ATOM 678 C C . GLY A 1 85 ? 18.626 2.011 -12.540 1.00 93.25 85 GLY A C 1
ATOM 679 O O . GLY A 1 85 ? 18.050 1.068 -11.991 1.00 93.25 85 GLY A O 1
ATOM 680 N N . THR A 1 86 ? 18.918 3.143 -11.902 1.00 95.25 86 THR A N 1
ATOM 681 C CA . THR A 1 86 ? 18.647 3.393 -10.481 1.00 95.25 86 THR A CA 1
ATOM 682 C C . THR A 1 86 ? 17.399 4.251 -10.304 1.00 95.25 86 THR A C 1
ATOM 684 O O . THR A 1 86 ? 17.263 5.294 -10.944 1.00 95.25 86 THR A O 1
ATOM 687 N N . PHE A 1 87 ? 16.510 3.870 -9.388 1.00 93.38 87 PHE A N 1
ATOM 688 C CA . PHE A 1 87 ? 15.350 4.680 -9.012 1.00 93.38 87 PHE A CA 1
ATOM 689 C C . PHE A 1 87 ? 15.110 4.678 -7.499 1.00 93.38 87 PHE A C 1
ATOM 691 O O . PHE A 1 87 ? 15.564 3.800 -6.770 1.00 93.38 87 PHE A O 1
ATOM 698 N N . LYS A 1 88 ? 14.391 5.689 -7.001 1.00 95.06 88 LYS A N 1
ATOM 699 C CA . LYS A 1 88 ? 14.012 5.791 -5.585 1.00 95.06 88 LYS A CA 1
ATOM 700 C C . LYS A 1 88 ? 12.635 5.168 -5.374 1.00 95.06 88 LYS A C 1
ATOM 702 O O . LYS A 1 88 ? 11.668 5.585 -6.016 1.00 95.06 88 LYS A O 1
ATOM 707 N N . ALA A 1 89 ? 12.551 4.202 -4.466 1.00 93.25 89 ALA A N 1
ATOM 708 C CA . ALA A 1 89 ? 11.310 3.558 -4.056 1.00 93.25 89 ALA A CA 1
ATOM 709 C C . ALA A 1 89 ? 10.849 4.065 -2.681 1.00 93.25 89 ALA A C 1
ATOM 711 O O . ALA A 1 89 ? 11.642 4.539 -1.860 1.00 93.25 89 ALA A O 1
ATOM 712 N N . GLY A 1 90 ? 9.544 3.965 -2.435 1.00 93.44 90 GLY A N 1
ATOM 713 C CA . GLY A 1 90 ? 8.919 4.450 -1.210 1.00 93.44 90 GLY A CA 1
ATOM 714 C C . GLY A 1 90 ? 9.106 5.950 -0.993 1.00 93.44 90 GLY A C 1
ATOM 715 O O . GLY A 1 90 ? 9.125 6.730 -1.941 1.00 93.44 90 GLY A O 1
ATOM 716 N N . MET A 1 91 ? 9.268 6.346 0.264 1.00 93.31 91 MET A N 1
ATOM 717 C CA . MET A 1 91 ? 9.293 7.729 0.755 1.00 93.31 91 MET A CA 1
ATOM 718 C C . MET A 1 91 ? 10.469 8.572 0.236 1.00 93.31 91 MET A C 1
ATOM 720 O O . MET A 1 91 ? 10.444 9.790 0.375 1.00 93.31 91 MET A O 1
ATOM 724 N N . ASN A 1 92 ? 11.471 7.952 -0.394 1.00 93.25 92 ASN A N 1
ATOM 725 C CA . ASN A 1 92 ? 12.539 8.672 -1.092 1.00 93.25 92 ASN A CA 1
ATOM 726 C C . ASN A 1 92 ? 12.130 9.133 -2.502 1.00 93.25 92 ASN A C 1
ATOM 728 O O . ASN A 1 92 ? 12.851 9.916 -3.120 1.00 93.25 92 ASN A O 1
ATOM 732 N N . SER A 1 93 ? 11.020 8.626 -3.042 1.00 94.19 93 SER A N 1
ATOM 733 C CA . SER A 1 93 ? 10.489 9.033 -4.342 1.00 94.19 93 SER A CA 1
ATOM 734 C C . SER A 1 93 ? 9.729 10.353 -4.234 1.00 94.19 93 SER A C 1
ATOM 736 O O . SER A 1 93 ? 8.827 10.478 -3.406 1.00 94.19 93 SER A O 1
ATOM 738 N N . ASP A 1 94 ? 9.987 11.290 -5.149 1.00 92.56 94 ASP A N 1
ATOM 739 C CA . ASP A 1 94 ? 9.259 12.568 -5.215 1.00 92.56 94 ASP A CA 1
ATOM 740 C C . ASP A 1 94 ? 7.748 12.367 -5.443 1.00 92.56 94 ASP A C 1
ATOM 742 O O . ASP A 1 94 ? 6.928 13.197 -5.047 1.00 92.56 94 ASP A O 1
ATOM 746 N N . ARG A 1 95 ? 7.358 11.225 -6.031 1.00 93.12 95 ARG A N 1
ATOM 747 C CA . ARG A 1 95 ? 5.954 10.844 -6.261 1.00 93.12 95 ARG A CA 1
ATOM 748 C C . ARG A 1 95 ? 5.245 10.381 -4.986 1.00 93.12 95 ARG A C 1
ATOM 750 O O . ARG A 1 95 ? 4.026 10.464 -4.917 1.00 93.12 95 ARG A O 1
ATOM 757 N N . ALA A 1 96 ? 5.990 9.908 -3.986 1.00 94.50 96 ALA A N 1
ATOM 758 C CA . ALA A 1 96 ? 5.475 9.289 -2.763 1.00 94.50 96 ALA A CA 1
ATOM 759 C C . ALA A 1 96 ? 5.682 10.163 -1.513 1.00 94.50 96 ALA A C 1
ATOM 761 O O . ALA A 1 96 ? 5.712 9.659 -0.388 1.00 94.50 96 ALA A O 1
ATOM 762 N N . SER A 1 97 ? 5.795 11.480 -1.698 1.00 88.88 97 SER A N 1
ATOM 763 C CA . SER A 1 97 ? 6.128 12.451 -0.646 1.00 88.88 97 SER A CA 1
ATOM 764 C C . SER A 1 97 ? 5.168 12.461 0.550 1.00 88.88 97 SER A C 1
ATOM 766 O O . SER A 1 97 ? 5.550 12.900 1.629 1.00 88.88 97 SER A O 1
ATOM 768 N N . ASN A 1 98 ? 3.942 11.948 0.405 1.00 92.81 98 ASN A N 1
ATOM 769 C CA . ASN A 1 98 ? 2.962 11.854 1.491 1.00 92.81 98 ASN A CA 1
ATOM 770 C C . ASN A 1 98 ? 2.767 10.433 2.054 1.00 92.81 98 ASN A C 1
ATOM 772 O O . ASN A 1 98 ? 1.981 10.264 2.990 1.00 92.81 98 ASN A O 1
ATOM 776 N N . ASN A 1 99 ? 3.463 9.407 1.547 1.00 95.25 99 ASN A N 1
ATOM 777 C CA . ASN A 1 99 ? 3.283 8.033 2.036 1.00 95.25 99 ASN A CA 1
ATOM 778 C C . ASN A 1 99 ? 3.631 7.884 3.526 1.00 95.25 99 ASN A C 1
ATOM 780 O O . ASN A 1 99 ? 2.980 7.111 4.227 1.00 95.25 99 ASN A O 1
ATOM 784 N N . TYR A 1 100 ? 4.591 8.666 4.036 1.00 93.88 100 TYR A N 1
ATOM 785 C CA . TYR A 1 100 ? 4.941 8.655 5.460 1.00 93.88 100 TYR A CA 1
ATOM 786 C C . TYR A 1 100 ? 3.771 9.095 6.351 1.00 93.88 100 TYR A C 1
ATOM 788 O O . TYR A 1 100 ? 3.595 8.555 7.438 1.00 93.88 100 TYR A O 1
ATOM 796 N N . LYS A 1 101 ? 2.932 10.036 5.891 1.00 94.75 101 LYS A N 1
ATOM 797 C CA . LYS A 1 101 ? 1.761 10.500 6.650 1.00 94.75 101 LYS A CA 1
ATOM 798 C C . LYS A 1 101 ? 0.721 9.393 6.776 1.00 94.75 101 LYS A C 1
ATOM 800 O O . LYS A 1 101 ? 0.146 9.222 7.845 1.00 94.75 101 LYS A O 1
ATOM 805 N N . LEU A 1 102 ? 0.504 8.628 5.699 1.00 94.31 102 LEU A N 1
ATOM 806 C CA . LEU A 1 102 ? -0.350 7.441 5.743 1.00 94.31 102 LEU A CA 1
ATOM 807 C C . LEU A 1 102 ? 0.208 6.428 6.747 1.00 94.31 102 LEU A C 1
ATOM 809 O O . LEU A 1 102 ? -0.539 5.979 7.609 1.00 94.31 102 LEU A O 1
ATOM 813 N N . LEU A 1 103 ? 1.507 6.117 6.670 1.00 95.62 103 LEU A N 1
ATOM 814 C CA . LEU A 1 103 ? 2.150 5.174 7.587 1.00 95.62 103 LEU A CA 1
ATOM 815 C C . LEU A 1 103 ? 2.005 5.608 9.051 1.00 95.62 103 LEU A C 1
ATOM 817 O O . LEU A 1 103 ? 1.609 4.796 9.879 1.00 95.62 103 LEU A O 1
ATOM 821 N N . LEU A 1 104 ? 2.257 6.883 9.362 1.00 95.94 104 LEU A N 1
ATOM 822 C CA . LEU A 1 104 ? 2.089 7.419 10.715 1.00 95.94 104 LEU A CA 1
ATOM 823 C C . LEU A 1 104 ? 0.645 7.273 11.200 1.00 95.94 104 LEU A C 1
ATOM 825 O O . LEU A 1 104 ? 0.432 6.693 12.256 1.00 95.94 104 LEU A O 1
ATOM 829 N N . SER A 1 105 ? -0.347 7.675 10.398 1.00 95.88 105 SER A N 1
ATOM 830 C CA . SER A 1 105 ? -1.760 7.510 10.771 1.00 95.88 105 SER A CA 1
ATOM 831 C C . SER A 1 105 ? -2.174 6.047 10.967 1.00 95.88 105 SER A C 1
ATOM 833 O O . SER A 1 105 ? -3.076 5.763 11.752 1.00 95.88 105 SER A O 1
ATOM 835 N N . LEU A 1 106 ? -1.566 5.115 10.230 1.00 96.12 106 LEU A N 1
ATOM 836 C CA . LEU A 1 106 ? -1.803 3.680 10.390 1.00 96.12 106 LEU A CA 1
ATOM 837 C C . LEU A 1 106 ? -1.181 3.150 11.686 1.00 96.12 106 LEU A C 1
ATOM 839 O O . LEU A 1 106 ? -1.820 2.373 12.390 1.00 96.12 106 LEU A O 1
ATOM 843 N N . MET A 1 107 ? 0.039 3.583 12.011 1.00 97.31 107 MET A N 1
ATOM 844 C CA . MET A 1 107 ? 0.710 3.199 13.253 1.00 97.31 107 MET A CA 1
ATOM 845 C C . MET A 1 107 ? 0.003 3.782 14.475 1.00 97.31 107 MET A C 1
ATOM 847 O O . MET A 1 107 ? -0.245 3.036 15.412 1.00 97.31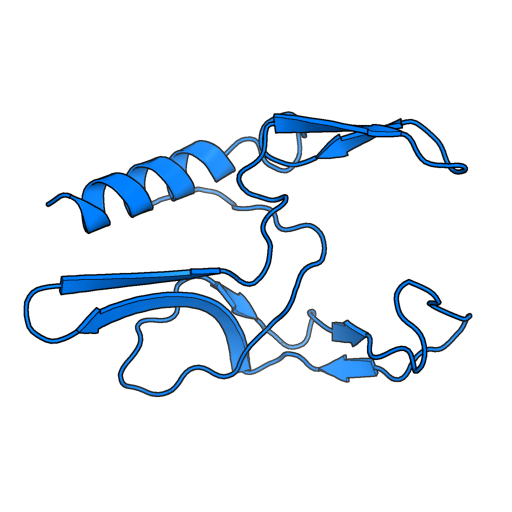 107 MET A O 1
ATOM 851 N N . GLU A 1 108 ? -0.386 5.059 14.435 1.00 97.00 108 GLU A N 1
ATOM 852 C CA . GLU A 1 108 ? -1.216 5.706 15.462 1.00 97.00 108 GLU A CA 1
ATOM 853 C C . GLU A 1 108 ? -2.503 4.906 15.683 1.00 97.00 108 GLU A C 1
ATOM 855 O O . GLU A 1 108 ? -2.768 4.454 16.791 1.00 97.00 108 GLU A O 1
ATOM 860 N N . TRP A 1 109 ? -3.236 4.589 14.609 1.00 96.88 109 TRP A N 1
ATOM 861 C CA . TRP A 1 109 ? -4.450 3.784 14.731 1.00 96.88 109 TRP A CA 1
ATOM 862 C C . TRP A 1 109 ? -4.197 2.399 15.339 1.00 96.88 109 TRP A C 1
ATOM 864 O O . TRP A 1 109 ? -5.060 1.910 16.061 1.00 96.88 109 TRP A O 1
ATOM 874 N N . LEU A 1 110 ? -3.060 1.754 15.058 1.00 96.88 110 LEU A N 1
ATOM 875 C CA . LEU A 1 110 ? -2.721 0.443 15.623 1.00 96.88 110 LEU A CA 1
ATOM 876 C C . LEU A 1 110 ? -2.429 0.479 17.124 1.00 96.88 110 LEU A C 1
ATOM 878 O O . LEU A 1 110 ? -2.693 -0.521 17.792 1.00 96.88 110 LEU A O 1
ATOM 882 N N . ILE A 1 111 ? -1.840 1.570 17.618 1.00 95.56 111 ILE A N 1
ATOM 883 C CA . ILE A 1 111 ? -1.373 1.685 19.008 1.00 95.56 111 ILE A CA 1
ATOM 884 C C . ILE A 1 111 ? -2.350 2.426 19.927 1.00 95.56 111 ILE A C 1
ATOM 886 O O . ILE A 1 111 ? -2.200 2.316 21.144 1.00 95.56 111 ILE A O 1
ATOM 890 N N . ASP A 1 112 ? -3.316 3.154 19.358 1.00 90.50 112 ASP A N 1
ATOM 891 C CA . ASP A 1 112 ? -4.471 3.722 20.070 1.00 90.50 112 ASP A CA 1
ATOM 892 C C . ASP A 1 112 ? -5.367 2.629 20.678 1.00 90.50 112 ASP A C 1
ATOM 894 O O . ASP A 1 112 ? -5.925 2.844 21.774 1.00 90.50 112 ASP A O 1
#

pLDDT: mean 91.14, std 9.04, range [48.03, 97.94]

Sequence (112 aa):
MRSDSIYSFTGQAFEVNDAFRNIMPLDEKWLSLEPDTAWRFNSEPPRFSASGWSQGAVREYGKGKVILWGEAAMFTAQVVETEQGTFKAGMNSDRASNNYKLLLSLMEWLID

Foldseek 3Di:
DDFVDADADAFDWAADDPQKDADFAFAQVDWDFDAPDPPDPDPDGDIDGSHNIGQWIKHDDDPAIDIHGGGPQQCDADWDQDPVGIDTTHCVHPRGVRSVVVVVVVVVVRVD

Secondary structure (DSSP, 8-state):
---S-----S---B---TTSEESSB--TT-EEE--SSTT---SS--EEE-TT-BSEEEEEETTEEEEEES-SGGG-EEEEEETTEEEEEETTSGGGTTHHHHHHHHHHHHH-

Mean predicted aligned error: 4.66 Å

Radius of gyration: 15.52 Å; Cα contacts (8 Å, |Δi|>4): 188; chains: 1; bounding box: 37×33×45 Å